Protein AF-A0A536HBI0-F1 (afdb_monomer_lite)

Radius of gyration: 16.69 Å; chains: 1; bounding box: 38×25×54 Å

Sequence (126 aa):
MTLGEANNRAWNFAVAAFAGALAVALATAIPTEDEFLHKLDEILIPLVFVGLLIWYFTGRRKYSRSLVPLAAMALAFVLKLIWLAIEFNDKEDRGDDIGISILMAVFLIVVAWSYFRPPTTTGAAM

pLDDT: mean 88.31, std 11.27, range [37.97, 97.75]

Secondary structure (DSSP, 8-state):
--HHHHHHHHHHHHHHHHHHHHHHHHHTTTTT--SHHHHHHHHHHHHHHHHHHHHHHH-GGGGS--SHHHHHHHHHHHHHHHHHHHSTT-TTHHHHHHHHHHHHHHHHHHHHHHHHSPP----S--

Foldseek 3Di:
DFPLLVLLLVLLVVLLVVLVVVLVVLCVCLVVDPDPLSNPLSPVLSVLSVVSNCCSVVPPCSSPLDCSSLVSLVVNLVSLVVSCVVCVPPPVVNVVSVVVNVVSVVVSVVSVCSSPPPRPPDDDDD

Structure (mmCIF, N/CA/C/O backbone):
data_AF-A0A536HBI0-F1
#
_entry.id   AF-A0A536HBI0-F1
#
loop_
_atom_site.group_PDB
_atom_site.id
_atom_site.type_symbol
_atom_site.label_atom_id
_atom_site.label_alt_id
_atom_site.label_comp_id
_atom_site.label_asym_id
_atom_site.label_entity_id
_atom_site.label_seq_id
_atom_site.pdbx_PDB_ins_code
_atom_site.Cartn_x
_atom_site.Cartn_y
_atom_site.Cartn_z
_atom_site.occupancy
_atom_site.B_iso_or_equiv
_atom_site.auth_seq_id
_atom_site.auth_comp_id
_atom_site.auth_asym_id
_atom_site.auth_atom_id
_atom_site.pdbx_PDB_model_num
ATOM 1 N N . MET A 1 1 ? -11.203 2.792 24.055 1.00 75.31 1 MET A N 1
ATOM 2 C CA . MET A 1 1 ? -10.874 2.097 22.797 1.00 75.31 1 MET A CA 1
ATOM 3 C C . MET A 1 1 ? -11.345 0.663 22.933 1.00 75.31 1 MET A C 1
ATOM 5 O O . MET A 1 1 ? -10.948 0.015 23.892 1.00 75.31 1 MET A O 1
ATOM 9 N N . THR A 1 2 ? -12.222 0.194 22.052 1.00 88.50 2 THR A N 1
ATOM 10 C CA . THR A 1 2 ? -12.703 -1.199 22.047 1.00 88.50 2 THR A CA 1
ATOM 11 C C . THR A 1 2 ? -11.674 -2.135 21.400 1.00 88.50 2 THR A C 1
ATOM 13 O O . THR A 1 2 ? -10.797 -1.677 20.661 1.00 88.50 2 THR A O 1
ATOM 16 N N . LEU A 1 3 ? -11.784 -3.456 21.617 1.00 86.62 3 LEU A N 1
ATOM 17 C CA . LEU A 1 3 ? -10.925 -4.432 20.924 1.00 86.62 3 LEU A CA 1
ATOM 18 C C . LEU A 1 3 ? -11.077 -4.331 19.396 1.00 86.62 3 LEU A C 1
ATOM 20 O O . LEU A 1 3 ? -10.092 -4.419 18.665 1.00 86.62 3 LEU A O 1
ATOM 24 N N . GLY A 1 4 ? -12.297 -4.086 18.909 1.00 87.44 4 GLY A N 1
ATOM 25 C CA . GLY A 1 4 ? -12.569 -3.878 17.486 1.00 87.44 4 GLY A CA 1
ATOM 26 C C . GLY A 1 4 ? -11.853 -2.648 16.922 1.00 87.44 4 GLY A C 1
ATOM 27 O O . GLY A 1 4 ? -11.220 -2.734 15.872 1.00 87.44 4 GLY A O 1
ATOM 28 N N . GLU A 1 5 ? -11.881 -1.521 17.638 1.00 89.12 5 GLU A N 1
ATOM 29 C CA . GLU A 1 5 ? -11.149 -0.306 17.252 1.00 89.12 5 GLU A CA 1
ATOM 30 C C . GLU A 1 5 ? -9.632 -0.519 17.267 1.00 89.12 5 GLU A C 1
ATOM 32 O O . GLU A 1 5 ? -8.932 -0.034 16.375 1.00 89.12 5 GLU A O 1
ATOM 37 N N . ALA A 1 6 ? -9.116 -1.244 18.266 1.00 90.44 6 ALA A N 1
ATOM 38 C CA . ALA A 1 6 ? -7.700 -1.588 18.366 1.00 90.44 6 ALA A CA 1
ATOM 39 C C . ALA A 1 6 ? -7.248 -2.451 17.187 1.00 90.44 6 ALA A C 1
ATOM 41 O O . ALA A 1 6 ? -6.244 -2.138 16.547 1.00 90.44 6 ALA A O 1
ATOM 42 N N . ASN A 1 7 ? -8.035 -3.472 16.846 1.00 90.62 7 ASN A N 1
ATOM 43 C CA . ASN A 1 7 ? -7.777 -4.345 15.708 1.00 90.62 7 ASN A CA 1
ATOM 44 C C . ASN A 1 7 ? -7.834 -3.566 14.381 1.00 90.62 7 ASN A C 1
ATOM 46 O O . ASN A 1 7 ? -6.904 -3.649 13.585 1.00 90.62 7 ASN A O 1
ATOM 50 N N . ASN A 1 8 ? -8.862 -2.737 14.162 1.00 91.44 8 ASN A N 1
ATOM 51 C CA . ASN A 1 8 ? -8.961 -1.895 12.962 1.00 91.44 8 ASN A CA 1
ATOM 52 C C . ASN A 1 8 ? -7.756 -0.959 12.822 1.00 91.44 8 ASN A C 1
ATOM 54 O O . ASN A 1 8 ? -7.178 -0.853 11.741 1.00 91.44 8 ASN A O 1
ATOM 58 N N . ARG A 1 9 ? -7.342 -0.311 13.919 1.00 93.06 9 ARG A N 1
ATOM 59 C CA . ARG A 1 9 ? -6.149 0.541 13.926 1.00 93.06 9 ARG A CA 1
ATOM 60 C C . ARG A 1 9 ? -4.894 -0.248 13.585 1.00 93.06 9 ARG A C 1
ATOM 62 O O . ARG A 1 9 ? -4.104 0.243 12.787 1.00 93.06 9 ARG A O 1
ATOM 69 N N . ALA A 1 10 ? -4.710 -1.430 14.169 1.00 92.88 10 ALA A N 1
ATOM 70 C CA . ALA A 1 10 ? -3.542 -2.267 13.917 1.00 92.88 10 ALA A CA 1
ATOM 71 C C . ALA A 1 10 ? -3.437 -2.661 12.438 1.00 92.88 10 ALA A C 1
ATOM 73 O O . ALA A 1 10 ? -2.368 -2.527 11.851 1.00 92.88 10 ALA A O 1
ATOM 74 N N . TRP A 1 11 ? -4.546 -3.054 11.805 1.00 93.94 11 TRP A N 1
ATOM 75 C CA . TRP A 1 11 ? -4.546 -3.380 10.377 1.00 93.94 11 TRP A CA 1
ATOM 76 C C . TRP A 1 11 ? -4.326 -2.165 9.494 1.00 93.94 11 TRP A C 1
ATOM 78 O O . TRP A 1 11 ? -3.465 -2.207 8.624 1.00 93.94 11 TRP A O 1
ATOM 88 N N . ASN A 1 12 ? -5.032 -1.063 9.750 1.00 94.50 12 ASN A N 1
ATOM 89 C CA . ASN A 1 12 ? -4.823 0.179 9.009 1.00 94.50 12 ASN A CA 1
ATOM 90 C C . ASN A 1 12 ? -3.363 0.659 9.127 1.00 94.50 12 ASN A C 1
ATOM 92 O O . ASN A 1 12 ? -2.795 1.135 8.148 1.00 94.50 12 ASN A O 1
ATOM 96 N N . PHE A 1 13 ? -2.747 0.490 10.303 1.00 95.25 13 PHE A N 1
ATOM 97 C CA . PHE A 1 13 ? -1.334 0.784 10.526 1.00 95.25 13 PHE A CA 1
ATOM 98 C C . PHE A 1 13 ? -0.417 -0.164 9.761 1.00 95.25 13 PHE A C 1
ATOM 100 O O . PHE A 1 13 ? 0.508 0.309 9.118 1.00 95.25 13 PHE A O 1
ATOM 107 N N . ALA A 1 14 ? -0.668 -1.474 9.805 1.00 95.81 14 ALA A N 1
ATOM 108 C CA . ALA A 1 14 ? 0.148 -2.462 9.106 1.00 95.81 14 ALA A CA 1
ATOM 109 C C . ALA A 1 14 ? 0.211 -2.172 7.601 1.00 95.81 14 ALA A C 1
ATOM 111 O O . ALA A 1 14 ? 1.294 -2.201 7.023 1.00 95.81 14 ALA A O 1
ATOM 112 N N . VAL A 1 15 ? -0.923 -1.814 6.982 1.00 96.44 15 VAL A N 1
ATOM 113 C CA . VAL A 1 15 ? -0.937 -1.429 5.562 1.00 96.44 15 VAL A CA 1
ATOM 114 C C . VAL A 1 15 ? -0.174 -0.132 5.324 1.00 96.44 15 VAL A C 1
ATOM 116 O O . VAL A 1 15 ? 0.635 -0.069 4.408 1.00 96.44 15 VAL A O 1
ATOM 119 N N . ALA A 1 16 ? -0.390 0.890 6.155 1.00 96.31 16 ALA A N 1
ATOM 120 C CA . ALA A 1 16 ? 0.327 2.157 6.034 1.00 96.31 16 ALA A CA 1
ATOM 121 C C . ALA A 1 16 ? 1.848 1.980 6.212 1.00 96.31 16 ALA A C 1
ATOM 123 O O . ALA A 1 16 ? 2.624 2.571 5.471 1.00 96.31 16 ALA A O 1
ATOM 124 N N . ALA A 1 17 ? 2.280 1.138 7.153 1.00 97.06 17 ALA A N 1
ATOM 125 C CA . ALA A 1 17 ? 3.686 0.843 7.405 1.00 97.06 17 ALA A CA 1
ATOM 126 C C . ALA A 1 17 ? 4.325 0.077 6.240 1.00 97.06 17 ALA A C 1
ATOM 128 O O . ALA A 1 17 ? 5.403 0.455 5.790 1.00 97.06 17 ALA A O 1
ATOM 129 N N . PHE A 1 18 ? 3.643 -0.948 5.718 1.00 97.31 18 PHE A N 1
ATOM 130 C CA . PHE A 1 18 ? 4.084 -1.667 4.523 1.00 97.31 18 PHE A CA 1
ATOM 131 C C . PHE A 1 18 ? 4.203 -0.726 3.319 1.00 97.31 18 PHE A C 1
ATOM 133 O O . PHE A 1 18 ? 5.241 -0.692 2.667 1.00 97.31 18 PHE A O 1
ATOM 140 N N . ALA A 1 19 ? 3.174 0.089 3.074 1.00 96.44 19 ALA A N 1
ATOM 141 C CA . ALA A 1 19 ? 3.159 1.085 2.009 1.00 96.44 19 ALA A CA 1
ATOM 142 C C . ALA A 1 19 ? 4.313 2.087 2.150 1.00 96.44 19 ALA A C 1
ATOM 144 O O . ALA A 1 19 ? 4.979 2.393 1.170 1.00 96.44 19 ALA A O 1
ATOM 145 N N . GLY A 1 20 ? 4.595 2.564 3.365 1.00 97.19 20 GLY A N 1
ATOM 146 C CA . GLY A 1 20 ? 5.726 3.455 3.616 1.00 97.19 20 GLY A CA 1
ATOM 147 C C . GLY A 1 20 ? 7.080 2.797 3.357 1.00 97.19 20 GLY A C 1
ATOM 148 O O . GLY A 1 20 ? 7.931 3.404 2.717 1.00 97.19 20 GLY A O 1
ATOM 149 N N . ALA A 1 21 ? 7.273 1.554 3.805 1.00 97.06 21 ALA A N 1
ATOM 150 C CA . ALA A 1 21 ? 8.508 0.815 3.553 1.00 97.06 21 ALA A CA 1
ATOM 151 C C . ALA A 1 21 ? 8.725 0.568 2.053 1.00 97.06 21 ALA A C 1
ATOM 153 O O . ALA A 1 21 ? 9.817 0.811 1.544 1.00 97.06 21 ALA A O 1
ATOM 154 N N . LEU A 1 22 ? 7.676 0.148 1.340 1.00 95.31 22 LEU A N 1
ATOM 155 C CA . LEU A 1 22 ? 7.754 -0.112 -0.093 1.00 95.31 22 LEU A CA 1
ATOM 156 C C . LEU A 1 22 ? 7.921 1.185 -0.896 1.00 95.31 22 LEU A C 1
ATOM 158 O O . LEU A 1 22 ? 8.707 1.208 -1.830 1.00 95.31 22 LEU A O 1
ATOM 162 N N . ALA A 1 23 ? 7.272 2.285 -0.496 1.00 95.56 23 ALA A N 1
ATOM 163 C CA . ALA A 1 23 ? 7.473 3.596 -1.116 1.00 95.56 23 ALA A CA 1
ATOM 164 C C . ALA A 1 23 ? 8.930 4.059 -1.038 1.00 95.56 23 ALA A C 1
ATOM 166 O O . ALA A 1 23 ? 9.445 4.609 -2.003 1.00 95.56 23 ALA A O 1
ATOM 167 N N . VAL A 1 24 ? 9.588 3.842 0.107 1.00 95.44 24 VAL A N 1
ATOM 168 C CA . VAL A 1 24 ? 11.009 4.168 0.270 1.00 95.44 24 VAL A CA 1
ATOM 169 C C . VAL A 1 24 ? 11.872 3.264 -0.602 1.00 95.44 24 VAL A C 1
ATOM 171 O O . VAL A 1 24 ? 12.758 3.781 -1.267 1.00 95.44 24 VAL A O 1
ATOM 174 N N . ALA A 1 25 ? 11.609 1.952 -0.617 1.00 93.00 25 ALA A N 1
ATOM 175 C CA . ALA A 1 25 ? 12.365 1.001 -1.433 1.00 93.00 25 ALA A CA 1
ATOM 176 C C . ALA A 1 25 ? 12.309 1.363 -2.927 1.00 93.00 25 ALA A C 1
ATOM 178 O O . ALA A 1 25 ? 13.352 1.547 -3.542 1.00 93.00 25 ALA A O 1
ATOM 179 N N . LEU A 1 26 ? 11.105 1.575 -3.457 1.00 90.81 26 LEU A N 1
ATOM 180 C CA . LEU A 1 26 ? 10.865 1.996 -4.841 1.00 90.81 26 LEU A CA 1
ATOM 181 C C . LEU A 1 26 ? 11.535 3.346 -5.158 1.00 90.81 26 LEU A C 1
ATOM 183 O O . LEU A 1 26 ? 12.318 3.497 -6.091 1.00 90.81 26 LEU A O 1
ATOM 187 N N . ALA A 1 27 ? 11.381 4.331 -4.267 1.00 91.75 27 ALA A N 1
ATOM 188 C CA . ALA A 1 27 ? 12.002 5.639 -4.462 1.00 91.75 27 ALA A CA 1
ATOM 189 C C . ALA A 1 27 ? 13.544 5.604 -4.554 1.00 91.75 27 ALA A C 1
ATOM 191 O O . ALA A 1 27 ? 14.134 6.563 -5.057 1.00 91.75 27 ALA A O 1
ATOM 192 N N . THR A 1 28 ? 14.208 4.540 -4.077 1.00 90.62 28 THR A N 1
ATOM 193 C CA . THR A 1 28 ? 15.665 4.393 -4.229 1.00 90.62 28 THR A CA 1
ATOM 194 C C . THR A 1 28 ? 16.116 4.020 -5.642 1.00 90.62 28 THR A C 1
ATOM 196 O O . THR A 1 28 ? 17.277 4.280 -5.951 1.00 90.62 28 THR A O 1
ATOM 199 N N . ALA A 1 29 ? 15.223 3.498 -6.491 1.00 86.94 29 ALA A N 1
ATOM 200 C CA . ALA A 1 29 ? 15.504 3.146 -7.887 1.00 86.94 29 ALA A CA 1
ATOM 201 C C . ALA A 1 29 ? 15.341 4.339 -8.855 1.00 86.94 29 ALA A C 1
ATOM 203 O O . ALA A 1 29 ? 16.021 4.433 -9.870 1.00 86.94 29 ALA A O 1
ATOM 204 N N . ILE A 1 30 ? 14.544 5.355 -8.498 1.00 88.56 30 ILE A N 1
ATOM 205 C CA . ILE A 1 30 ? 14.357 6.577 -9.313 1.00 88.56 30 ILE A CA 1
ATOM 206 C C . ILE A 1 30 ? 15.673 7.204 -9.846 1.00 88.56 30 ILE A C 1
ATOM 208 O O . ILE A 1 30 ? 15.694 7.626 -11.008 1.00 88.56 30 ILE A O 1
ATOM 212 N N . PRO A 1 31 ? 16.759 7.354 -9.053 1.00 88.88 31 PRO A N 1
ATOM 213 C CA . PRO A 1 31 ? 18.006 7.937 -9.546 1.00 88.88 31 PRO A CA 1
ATOM 214 C C . PRO A 1 31 ? 18.864 6.981 -10.387 1.00 88.88 31 PRO A C 1
ATOM 216 O O . PRO A 1 31 ? 19.809 7.467 -11.005 1.00 88.88 31 PRO A O 1
ATOM 219 N N . THR A 1 32 ? 18.593 5.671 -10.378 1.00 85.44 32 THR A N 1
ATOM 220 C CA . THR A 1 32 ? 19.355 4.669 -11.146 1.00 85.44 32 THR A CA 1
ATOM 221 C C . THR A 1 32 ? 18.769 4.409 -12.525 1.00 85.44 32 THR A C 1
ATOM 223 O O . THR A 1 32 ? 19.514 4.008 -13.410 1.00 85.44 32 THR A O 1
ATOM 226 N N . GLU A 1 33 ? 17.484 4.697 -12.721 1.00 81.56 33 GLU A N 1
ATOM 227 C CA . GLU A 1 33 ? 16.836 4.553 -14.022 1.00 81.56 33 GLU A CA 1
ATOM 228 C C . GLU A 1 33 ? 17.313 5.606 -15.032 1.00 81.56 33 GLU A C 1
ATOM 230 O O . GLU A 1 33 ? 17.423 6.799 -14.720 1.00 81.56 33 GLU A O 1
ATOM 235 N N . ASP A 1 34 ? 17.522 5.198 -16.281 1.00 81.94 34 ASP A N 1
ATOM 236 C CA . ASP A 1 34 ? 17.853 6.108 -17.385 1.00 81.94 34 ASP A CA 1
ATOM 237 C C . ASP A 1 34 ? 16.598 6.523 -18.167 1.00 81.94 34 ASP A C 1
ATOM 239 O O . ASP A 1 34 ? 16.441 7.692 -18.547 1.00 81.94 34 ASP A O 1
ATOM 243 N N . GLU A 1 35 ? 15.657 5.598 -18.353 1.00 84.12 35 GLU A N 1
ATOM 244 C CA . GLU A 1 35 ? 14.447 5.834 -19.130 1.00 84.12 35 GLU A CA 1
ATOM 245 C C . GLU A 1 35 ? 13.354 6.516 -18.301 1.00 84.12 35 GLU A C 1
ATOM 247 O O . GLU A 1 35 ? 13.018 6.123 -17.186 1.00 84.12 35 GLU A O 1
ATOM 252 N N . PHE A 1 36 ? 12.741 7.564 -18.862 1.00 85.50 36 PHE A N 1
ATOM 253 C CA . PHE A 1 36 ? 11.645 8.263 -18.181 1.00 85.50 36 PHE A CA 1
ATOM 254 C C . PHE A 1 36 ? 10.447 7.344 -17.922 1.00 85.50 36 PHE A C 1
ATOM 256 O O . PHE A 1 36 ? 9.743 7.531 -16.935 1.00 85.50 36 PHE A O 1
ATOM 263 N N . LEU A 1 37 ? 10.214 6.380 -18.815 1.00 84.12 37 LEU A N 1
ATOM 264 C CA . LEU A 1 37 ? 9.099 5.453 -18.705 1.00 84.12 37 LEU A CA 1
ATOM 265 C C . LEU A 1 37 ? 9.278 4.546 -17.473 1.00 84.12 37 LEU A C 1
ATOM 267 O O . LEU A 1 37 ? 8.354 4.492 -16.671 1.00 84.12 37 LEU A O 1
ATOM 271 N N . HIS A 1 38 ? 10.482 4.011 -17.249 1.00 81.56 38 HIS A N 1
ATOM 272 C CA . HIS A 1 38 ? 10.824 3.188 -16.076 1.00 81.56 38 HIS A CA 1
ATOM 273 C C . HIS A 1 38 ? 10.829 3.998 -14.768 1.00 81.56 38 HIS A C 1
ATOM 275 O O . HIS A 1 38 ? 10.613 3.488 -13.683 1.00 81.56 38 HIS A O 1
ATOM 281 N N . LYS A 1 39 ? 11.001 5.325 -14.828 1.00 88.12 39 LYS A N 1
ATOM 282 C CA . LYS A 1 39 ? 10.846 6.175 -13.629 1.00 88.12 39 LYS A CA 1
ATOM 283 C C . LYS A 1 39 ? 9.400 6.335 -13.191 1.00 88.12 39 LYS A C 1
ATOM 285 O O . LYS A 1 39 ? 9.145 6.742 -12.056 1.00 88.12 39 LYS A O 1
ATOM 290 N N . LEU A 1 40 ? 8.441 6.166 -14.099 1.00 89.38 40 LEU A N 1
ATOM 291 C CA . LEU A 1 40 ? 7.064 6.541 -13.809 1.00 89.38 40 LEU A CA 1
ATOM 292 C C . LEU A 1 40 ? 6.411 5.594 -12.811 1.00 89.38 40 LEU A C 1
ATOM 294 O O . LEU A 1 40 ? 5.645 6.077 -11.980 1.00 89.38 40 LEU A O 1
ATOM 298 N N . ASP A 1 41 ? 6.676 4.294 -12.838 1.00 83.12 41 ASP A N 1
ATOM 299 C CA . ASP A 1 41 ? 6.106 3.375 -11.851 1.00 83.12 41 ASP A CA 1
ATOM 300 C C . ASP A 1 41 ? 6.743 3.560 -10.469 1.00 83.12 41 ASP A C 1
ATOM 302 O O . ASP A 1 41 ? 6.013 3.681 -9.475 1.00 83.12 41 ASP A O 1
ATOM 306 N N . GLU A 1 42 ? 8.064 3.749 -10.448 1.00 88.81 42 GLU A N 1
ATOM 307 C CA . GLU A 1 42 ? 8.871 4.096 -9.281 1.00 88.81 42 GLU A CA 1
ATOM 308 C C . GLU A 1 42 ? 8.467 5.445 -8.662 1.00 88.81 42 GLU A C 1
ATOM 310 O O . GLU A 1 42 ? 8.771 5.729 -7.507 1.00 88.81 42 GLU A O 1
ATOM 315 N N . ILE A 1 43 ? 7.709 6.285 -9.378 1.00 93.88 43 ILE A N 1
ATOM 316 C CA . ILE A 1 43 ? 7.113 7.523 -8.852 1.00 93.88 43 ILE A CA 1
ATOM 317 C C . ILE A 1 43 ? 5.635 7.330 -8.489 1.00 93.88 43 ILE A C 1
ATOM 319 O O . ILE A 1 43 ? 5.192 7.723 -7.404 1.00 93.88 43 ILE A O 1
ATOM 323 N N . LEU A 1 44 ? 4.837 6.747 -9.385 1.00 94.88 44 LEU A N 1
ATOM 324 C CA . LEU A 1 44 ? 3.384 6.657 -9.241 1.00 94.88 44 LEU A CA 1
ATOM 325 C C . LEU A 1 44 ? 2.977 5.756 -8.073 1.00 94.88 44 LEU A C 1
ATOM 327 O O . LEU A 1 44 ? 2.053 6.104 -7.331 1.00 94.88 44 LEU A O 1
ATOM 331 N N . ILE A 1 45 ? 3.662 4.627 -7.872 1.00 94.94 45 ILE A N 1
ATOM 332 C CA . ILE A 1 45 ? 3.353 3.713 -6.768 1.00 94.94 45 ILE A CA 1
ATOM 333 C C . ILE A 1 45 ? 3.681 4.368 -5.413 1.00 94.94 45 ILE A C 1
ATOM 335 O O . ILE A 1 45 ? 2.786 4.412 -4.554 1.00 94.94 45 ILE A O 1
ATOM 339 N N . PRO A 1 46 ? 4.871 4.971 -5.199 1.00 95.50 46 PRO A N 1
ATOM 340 C CA . PRO A 1 46 ? 5.129 5.744 -3.987 1.00 95.50 46 PRO A CA 1
ATOM 341 C C . PRO A 1 46 ? 4.136 6.877 -3.749 1.00 95.50 46 PRO A C 1
ATOM 343 O O . PRO A 1 46 ? 3.740 7.086 -2.604 1.00 95.50 46 PRO A O 1
ATOM 346 N N . LEU A 1 47 ? 3.652 7.571 -4.785 1.00 96.75 47 LEU A N 1
ATOM 347 C CA . LEU A 1 47 ? 2.620 8.603 -4.617 1.00 96.75 47 LEU A CA 1
ATOM 348 C C . LEU A 1 47 ? 1.305 8.037 -4.057 1.00 96.75 47 LEU A C 1
ATOM 350 O O . LEU A 1 47 ? 0.710 8.643 -3.158 1.00 96.75 47 LEU A O 1
ATOM 354 N N . VAL A 1 48 ? 0.866 6.861 -4.521 1.00 97.25 48 VAL A N 1
ATOM 355 C CA . VAL A 1 48 ? -0.307 6.165 -3.956 1.00 97.25 48 VAL A CA 1
ATOM 356 C C . VAL A 1 48 ? -0.082 5.847 -2.474 1.00 97.25 48 VAL A C 1
ATOM 358 O O . VAL A 1 48 ? -0.959 6.089 -1.636 1.00 97.25 48 VAL A O 1
ATOM 361 N N . PHE A 1 49 ? 1.105 5.357 -2.121 1.00 97.00 49 PHE A N 1
ATOM 362 C CA . PHE A 1 49 ? 1.462 5.031 -0.741 1.00 97.00 49 PHE A CA 1
ATOM 363 C C . PHE A 1 49 ? 1.610 6.254 0.162 1.00 97.00 49 PHE A C 1
ATOM 365 O O . PHE A 1 49 ? 1.140 6.225 1.300 1.00 97.00 49 PHE A O 1
ATOM 372 N N . VAL A 1 50 ? 2.158 7.360 -0.338 1.00 96.50 50 VAL A N 1
ATOM 373 C CA . VAL A 1 50 ? 2.179 8.646 0.368 1.00 96.50 50 VAL A CA 1
ATOM 374 C C . VAL A 1 50 ? 0.752 9.120 0.640 1.00 96.50 50 VAL A C 1
ATOM 376 O O . VAL A 1 50 ? 0.445 9.520 1.764 1.00 96.50 50 VAL A O 1
ATOM 379 N N . GLY A 1 51 ? -0.158 8.994 -0.330 1.00 96.19 51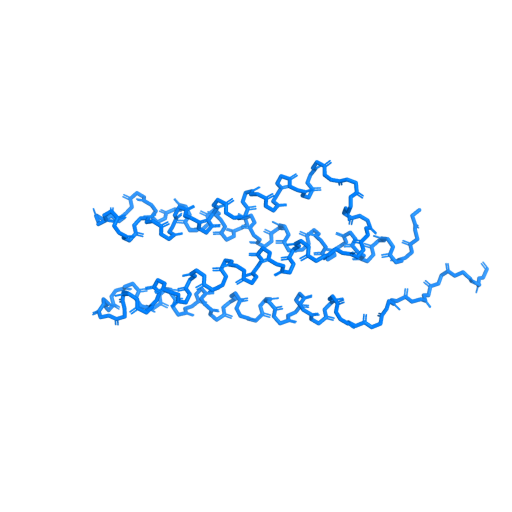 GLY A N 1
ATOM 380 C CA . GLY A 1 51 ? -1.582 9.264 -0.125 1.00 96.19 51 GLY A CA 1
ATOM 381 C C . GLY A 1 51 ? -2.192 8.419 1.000 1.00 96.19 51 GLY A C 1
ATOM 382 O O . GLY A 1 51 ? -2.918 8.942 1.852 1.00 96.19 51 GLY A O 1
ATOM 383 N N . LEU A 1 52 ? -1.851 7.127 1.065 1.00 96.50 52 LEU A N 1
ATOM 384 C CA . LEU A 1 52 ? -2.295 6.237 2.141 1.00 96.50 52 LEU A CA 1
ATOM 385 C C . LEU A 1 52 ? -1.709 6.622 3.511 1.00 96.50 52 LEU A C 1
ATOM 387 O O . LEU A 1 52 ? -2.432 6.603 4.512 1.00 96.50 52 LEU A O 1
ATOM 391 N N . LEU A 1 53 ? -0.429 6.999 3.571 1.00 96.56 53 LEU A N 1
ATOM 392 C CA . LEU A 1 53 ? 0.219 7.492 4.789 1.00 96.56 53 LEU A CA 1
ATOM 393 C C . LEU A 1 53 ? -0.468 8.766 5.293 1.00 96.56 53 LEU A C 1
ATOM 395 O O . LEU A 1 53 ? -0.850 8.836 6.464 1.00 96.56 53 LEU A O 1
ATOM 399 N N . ILE A 1 54 ? -0.696 9.743 4.408 1.00 96.00 54 ILE A N 1
ATOM 400 C CA . ILE A 1 54 ? -1.424 10.977 4.732 1.00 96.00 54 ILE A CA 1
ATOM 401 C C . ILE A 1 54 ? -2.805 10.627 5.284 1.00 96.00 54 ILE A C 1
ATOM 403 O O . ILE A 1 54 ? -3.180 11.122 6.350 1.00 96.00 54 ILE A O 1
ATOM 407 N N . TRP A 1 55 ? -3.543 9.734 4.620 1.00 95.69 55 TRP A N 1
ATOM 408 C CA . TRP A 1 55 ? -4.850 9.278 5.091 1.00 95.69 55 TRP A CA 1
ATOM 409 C C . TRP A 1 55 ? -4.781 8.665 6.498 1.00 95.69 55 TRP A C 1
ATOM 411 O O . TRP A 1 55 ? -5.611 8.990 7.351 1.00 95.69 55 TRP A O 1
ATOM 421 N N . TYR A 1 56 ? -3.786 7.817 6.772 1.00 95.38 56 TYR A N 1
ATOM 422 C CA . TYR A 1 56 ? -3.633 7.166 8.072 1.00 95.38 56 TYR A CA 1
ATOM 423 C C . TYR A 1 56 ? -3.311 8.167 9.194 1.00 95.38 56 TYR A C 1
ATOM 425 O O . TYR A 1 56 ? -3.890 8.090 10.284 1.00 95.38 56 TYR A O 1
ATOM 433 N N . PHE A 1 57 ? -2.414 9.126 8.951 1.00 94.38 57 PHE A N 1
ATOM 434 C CA . PHE A 1 57 ? -1.995 10.083 9.979 1.00 94.38 57 PHE A CA 1
ATOM 435 C C . PHE A 1 57 ? -3.018 11.197 10.224 1.00 94.38 57 PHE A C 1
ATOM 437 O O . PHE A 1 57 ? -3.226 11.580 11.377 1.00 94.38 57 PHE A O 1
ATOM 444 N N . THR A 1 58 ? -3.714 11.661 9.184 1.00 91.31 58 THR A N 1
ATOM 445 C CA . THR A 1 58 ? -4.693 12.760 9.282 1.00 91.31 58 THR A CA 1
ATOM 446 C C . THR A 1 58 ? -6.120 12.280 9.577 1.00 91.31 58 THR A C 1
ATOM 448 O O . THR A 1 58 ? -6.932 13.013 10.145 1.00 91.31 58 THR A O 1
ATOM 451 N N . GLY A 1 59 ? -6.448 11.032 9.238 1.00 76.38 59 GLY A N 1
ATOM 452 C CA . GLY A 1 59 ? -7.804 10.505 9.317 1.00 76.38 59 GLY A CA 1
ATOM 453 C C . GLY A 1 59 ? -8.218 10.021 10.709 1.00 76.38 59 GLY A C 1
ATOM 454 O O . GLY A 1 59 ? -7.560 9.193 11.342 1.00 76.38 59 GLY A O 1
ATOM 455 N N . ARG A 1 60 ? -9.421 10.415 11.151 1.00 78.38 60 ARG A N 1
ATOM 456 C CA . ARG A 1 60 ? -10.104 9.758 12.289 1.00 78.38 60 ARG A CA 1
ATOM 457 C C . ARG A 1 60 ? -10.609 8.347 11.943 1.00 78.38 60 ARG A C 1
ATOM 459 O O . ARG A 1 60 ? -10.891 7.560 12.840 1.00 78.38 60 ARG A O 1
ATOM 466 N N . ARG A 1 61 ? -10.668 7.999 10.649 1.00 82.56 61 ARG A N 1
ATOM 467 C CA . ARG A 1 61 ? -11.134 6.693 10.139 1.00 82.56 61 ARG A CA 1
ATOM 468 C C . ARG A 1 61 ? -10.166 5.533 10.401 1.00 82.56 61 ARG A C 1
ATOM 470 O O . ARG A 1 61 ? -10.536 4.387 10.168 1.00 82.56 61 ARG A O 1
ATOM 477 N N . LYS A 1 62 ? -8.974 5.790 10.953 1.00 84.44 62 LYS A N 1
ATOM 478 C CA . LYS A 1 62 ? -8.017 4.734 11.324 1.00 84.44 62 LYS A CA 1
ATOM 479 C C . LYS A 1 62 ? -8.529 3.770 12.397 1.00 84.44 62 LYS A C 1
ATOM 481 O O . LYS A 1 62 ? -8.026 2.660 12.480 1.00 84.44 62 LYS A O 1
ATOM 486 N N . TYR A 1 63 ? -9.532 4.156 13.183 1.00 87.94 63 TYR A N 1
ATOM 487 C CA . TYR A 1 63 ? -10.162 3.287 14.189 1.00 87.94 63 TYR A CA 1
ATOM 488 C C . TYR A 1 63 ? -11.351 2.484 13.638 1.00 87.94 63 TYR A C 1
ATOM 490 O O . TYR A 1 63 ? -11.845 1.562 14.285 1.00 87.94 63 TYR A O 1
ATOM 498 N N . SER A 1 64 ? -11.812 2.821 12.432 1.00 88.75 64 SER A N 1
ATOM 499 C CA . SER A 1 64 ? -12.928 2.156 11.763 1.00 88.75 64 SER A CA 1
ATOM 500 C C . SER A 1 64 ? -12.443 1.157 10.720 1.00 88.75 64 SER A C 1
ATOM 502 O O . SER A 1 64 ? -11.345 1.283 10.170 1.00 88.75 64 SER A O 1
ATOM 504 N N . ARG A 1 65 ? -13.304 0.190 10.407 1.00 87.81 65 ARG A N 1
ATOM 505 C CA . ARG A 1 65 ? -13.122 -0.701 9.266 1.00 87.81 65 ARG A CA 1
ATOM 506 C C . ARG A 1 65 ? -13.229 0.124 7.980 1.00 87.81 65 ARG A C 1
ATOM 508 O O . ARG A 1 65 ? -14.283 0.685 7.699 1.00 87.81 65 ARG A O 1
ATOM 515 N N . SER A 1 66 ? -12.127 0.251 7.245 1.00 90.06 66 SER A N 1
ATOM 516 C CA . SER A 1 66 ? -12.008 1.149 6.091 1.00 90.06 66 SER A CA 1
ATOM 517 C C . SER A 1 66 ? -11.571 0.384 4.849 1.00 90.06 66 SER A C 1
ATOM 519 O O . SER A 1 66 ? -10.659 -0.433 4.924 1.00 90.06 66 SER A O 1
ATOM 521 N N . LEU A 1 67 ? -12.187 0.689 3.704 1.00 93.12 67 LEU A N 1
ATOM 522 C CA . LEU A 1 67 ? -11.762 0.176 2.396 1.00 93.12 67 LEU A CA 1
ATOM 523 C C . LEU A 1 67 ? -10.520 0.883 1.852 1.00 93.12 67 LEU A C 1
ATOM 525 O O . LEU A 1 67 ? -9.894 0.367 0.936 1.00 93.12 67 LEU A O 1
ATOM 529 N N . VAL A 1 68 ? -10.154 2.049 2.395 1.00 94.19 68 VAL A N 1
ATOM 530 C CA . VAL A 1 68 ? -9.066 2.876 1.846 1.00 94.19 68 VAL A CA 1
ATOM 531 C C . VAL A 1 68 ? -7.727 2.128 1.767 1.00 94.19 68 VAL A C 1
ATOM 533 O O . VAL A 1 68 ? -7.132 2.151 0.694 1.00 94.19 68 VAL A O 1
ATOM 536 N N . PRO A 1 69 ? -7.258 1.414 2.811 1.00 93.88 69 PRO A N 1
ATOM 537 C CA . PRO A 1 69 ? -6.004 0.666 2.718 1.00 93.88 69 PRO A CA 1
ATOM 538 C C . PRO A 1 69 ? -6.051 -0.453 1.677 1.00 93.88 69 PRO A C 1
ATOM 540 O O . PRO A 1 69 ? -5.091 -0.641 0.937 1.00 93.88 69 PRO A O 1
ATOM 543 N N . LEU A 1 70 ? -7.179 -1.165 1.591 1.00 95.38 70 LEU A N 1
ATOM 544 C CA . LEU A 1 70 ? -7.374 -2.224 0.604 1.00 95.38 70 LEU A CA 1
ATOM 545 C C . LEU A 1 70 ? -7.361 -1.658 -0.821 1.00 95.38 70 LEU A C 1
ATOM 547 O O . LEU A 1 70 ? -6.674 -2.192 -1.683 1.00 95.38 70 LEU A O 1
ATOM 551 N N . ALA A 1 71 ? -8.085 -0.562 -1.054 1.00 96.56 71 ALA A N 1
ATOM 552 C CA . ALA A 1 71 ? -8.152 0.096 -2.353 1.00 96.56 71 ALA A CA 1
ATOM 553 C C . ALA A 1 71 ? -6.790 0.659 -2.783 1.00 96.56 71 ALA A C 1
ATOM 555 O O . ALA A 1 71 ? -6.405 0.486 -3.933 1.00 96.56 71 ALA A O 1
ATOM 556 N N . ALA A 1 72 ? -6.043 1.279 -1.865 1.00 96.44 72 ALA A N 1
ATOM 557 C CA . ALA A 1 72 ? -4.704 1.790 -2.146 1.00 96.44 72 ALA A CA 1
ATOM 558 C C . ALA A 1 72 ? -3.727 0.660 -2.507 1.00 96.44 72 ALA A C 1
ATOM 560 O O . ALA A 1 72 ? -3.017 0.767 -3.504 1.00 96.44 72 ALA A O 1
ATOM 561 N N . MET A 1 73 ? -3.733 -0.446 -1.752 1.00 97.25 73 MET A N 1
ATOM 562 C CA . MET A 1 73 ? -2.900 -1.611 -2.069 1.00 97.25 73 MET A CA 1
ATOM 563 C C . MET A 1 73 ? -3.291 -2.272 -3.390 1.00 97.25 73 MET A C 1
ATOM 565 O O . MET A 1 73 ? -2.413 -2.642 -4.163 1.00 97.25 73 MET A O 1
ATOM 569 N N . ALA A 1 74 ? -4.591 -2.406 -3.665 1.00 97.50 74 ALA A N 1
ATOM 570 C CA . ALA A 1 74 ? -5.072 -2.963 -4.924 1.00 97.50 74 ALA A CA 1
ATOM 571 C C . ALA A 1 74 ? -4.678 -2.079 -6.115 1.00 97.50 74 ALA A C 1
ATOM 573 O O . ALA A 1 74 ? -4.209 -2.596 -7.122 1.00 97.50 74 ALA A O 1
ATOM 574 N N . LEU A 1 75 ? -4.814 -0.755 -5.986 1.00 97.75 75 LEU A N 1
ATOM 575 C CA . LEU A 1 75 ? -4.396 0.197 -7.013 1.00 97.75 75 LEU A CA 1
ATOM 576 C C . LEU A 1 75 ? -2.892 0.107 -7.281 1.00 97.75 75 LEU A C 1
ATOM 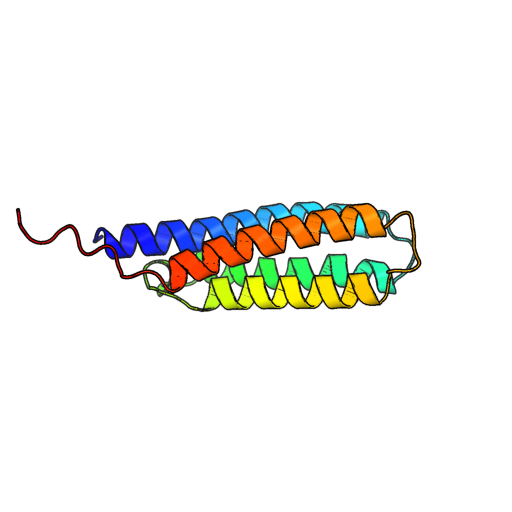578 O O . LEU A 1 75 ? -2.493 -0.029 -8.432 1.00 97.75 75 LEU A O 1
ATOM 582 N N . ALA A 1 76 ? -2.069 0.137 -6.230 1.00 96.81 76 ALA A N 1
ATOM 583 C CA . ALA A 1 76 ? -0.621 0.006 -6.358 1.00 96.81 76 ALA A CA 1
ATOM 584 C C . ALA A 1 76 ? -0.230 -1.317 -7.036 1.00 96.81 76 ALA A C 1
ATOM 586 O O . ALA A 1 76 ? 0.634 -1.334 -7.906 1.00 96.81 76 ALA A O 1
ATOM 587 N N . PHE A 1 77 ? -0.895 -2.420 -6.679 1.00 97.31 77 PHE A N 1
ATOM 588 C CA . PHE A 1 77 ? -0.632 -3.724 -7.286 1.00 97.31 77 PHE A CA 1
ATOM 589 C C . PHE A 1 77 ? -1.019 -3.759 -8.765 1.00 97.31 77 PHE A C 1
ATOM 591 O O . PHE A 1 77 ? -0.235 -4.216 -9.588 1.00 97.31 77 PHE A O 1
ATOM 598 N N . VAL A 1 78 ? -2.191 -3.226 -9.124 1.00 97.50 78 VAL A N 1
ATOM 599 C CA . VAL A 1 78 ? -2.614 -3.117 -10.528 1.00 97.50 78 VAL A CA 1
ATOM 600 C C . VAL A 1 78 ? -1.628 -2.276 -11.334 1.00 97.50 78 VAL A C 1
ATOM 602 O O . VAL A 1 78 ? -1.274 -2.680 -12.436 1.00 97.50 78 VAL A O 1
ATOM 605 N N . LEU A 1 79 ? -1.152 -1.151 -10.788 1.00 95.06 79 LEU A N 1
ATOM 606 C CA . LEU A 1 79 ? -0.113 -0.351 -11.435 1.00 95.06 79 LEU A CA 1
ATOM 607 C C . LEU A 1 79 ? 1.145 -1.186 -11.669 1.00 95.06 79 LEU A C 1
ATOM 609 O O . LEU A 1 79 ? 1.602 -1.249 -12.804 1.00 95.06 79 LEU A O 1
ATOM 613 N N . LYS A 1 80 ? 1.649 -1.899 -10.654 1.00 92.56 80 LYS A N 1
ATOM 614 C CA . LYS A 1 80 ? 2.855 -2.720 -10.824 1.00 92.56 80 LYS A CA 1
ATOM 615 C C . LYS A 1 80 ? 2.680 -3.818 -11.876 1.00 92.56 80 LYS A C 1
ATOM 617 O O . LYS A 1 80 ? 3.587 -4.057 -12.659 1.00 92.56 80 LYS A O 1
ATOM 622 N N . LEU A 1 81 ? 1.499 -4.435 -11.966 1.00 94.38 81 LEU A N 1
ATOM 623 C CA . LEU A 1 81 ? 1.210 -5.416 -13.019 1.00 94.38 81 LEU A CA 1
ATOM 624 C C . LEU A 1 81 ? 1.161 -4.802 -14.426 1.00 94.38 81 LEU A C 1
ATOM 626 O O . LEU A 1 81 ? 1.544 -5.467 -15.385 1.00 94.38 81 LEU A O 1
ATOM 630 N N . ILE A 1 82 ? 0.667 -3.566 -14.562 1.00 93.12 82 ILE A N 1
ATOM 631 C CA . ILE A 1 82 ? 0.684 -2.839 -15.840 1.00 93.12 82 ILE A CA 1
ATOM 632 C C . ILE A 1 82 ? 2.131 -2.590 -16.271 1.00 93.12 82 ILE A C 1
ATOM 634 O O . ILE A 1 82 ? 2.465 -2.853 -17.422 1.00 93.12 82 ILE A O 1
ATOM 638 N N . TRP A 1 83 ? 2.981 -2.145 -15.347 1.00 89.44 83 TRP A N 1
ATOM 639 C CA . TRP A 1 83 ? 4.391 -1.852 -15.609 1.00 89.44 83 TRP A CA 1
ATOM 640 C C . TRP A 1 83 ? 5.207 -3.099 -15.930 1.00 89.44 83 TRP A C 1
ATOM 642 O O . TRP A 1 83 ? 5.804 -3.165 -16.999 1.00 89.44 83 TRP A O 1
ATOM 652 N N . LEU A 1 84 ? 5.036 -4.168 -15.151 1.00 89.94 84 LEU A N 1
ATOM 653 C CA . LEU A 1 84 ? 5.606 -5.480 -15.458 1.00 89.94 84 LEU A CA 1
ATOM 654 C C . LEU A 1 84 ? 5.217 -5.985 -16.863 1.00 89.94 84 LEU A C 1
ATOM 656 O O . LEU A 1 84 ? 5.985 -6.702 -17.504 1.00 89.94 84 LEU A O 1
ATOM 660 N N . ALA A 1 85 ? 4.017 -5.657 -17.353 1.00 89.94 85 ALA A N 1
ATOM 661 C CA . ALA A 1 85 ? 3.587 -6.029 -18.701 1.00 89.94 85 ALA A CA 1
ATOM 662 C C . ALA A 1 85 ? 4.217 -5.153 -19.801 1.00 89.94 85 ALA A C 1
ATOM 664 O O . ALA A 1 85 ? 4.412 -5.643 -20.914 1.00 89.94 85 ALA A O 1
ATOM 665 N N . ILE A 1 86 ? 4.524 -3.888 -19.504 1.00 87.75 86 ILE A N 1
ATOM 666 C CA . ILE A 1 86 ? 5.216 -2.961 -20.412 1.00 87.75 86 ILE A CA 1
ATOM 667 C C . ILE A 1 86 ? 6.701 -3.341 -20.520 1.00 87.75 86 ILE A C 1
ATOM 669 O O . ILE A 1 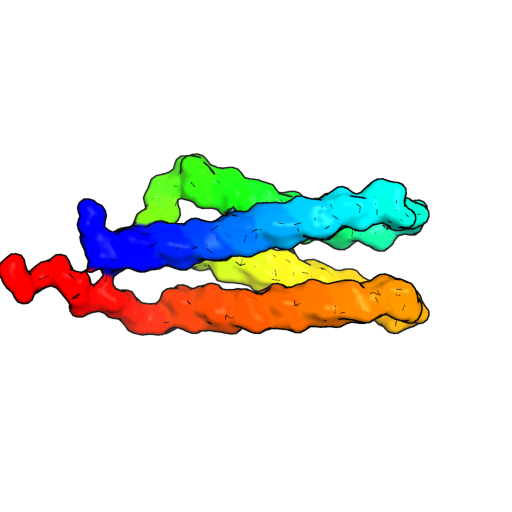86 ? 7.228 -3.428 -21.628 1.00 87.75 86 ILE A O 1
ATOM 673 N N . GLU A 1 87 ? 7.338 -3.654 -19.393 1.00 82.75 87 GLU A N 1
ATOM 674 C CA . GLU A 1 87 ? 8.789 -3.868 -19.264 1.00 82.75 87 GLU A CA 1
ATOM 675 C C . GLU A 1 87 ? 9.197 -5.346 -19.353 1.00 82.75 87 GLU A C 1
ATOM 677 O O . GLU A 1 87 ? 10.354 -5.707 -19.191 1.00 82.75 87 GLU A O 1
ATOM 682 N N . PHE A 1 88 ? 8.269 -6.245 -19.696 1.00 80.38 88 PHE A N 1
ATOM 683 C CA . PHE A 1 88 ? 8.487 -7.701 -19.683 1.00 80.38 88 PHE A CA 1
ATOM 684 C C . PHE A 1 88 ? 9.702 -8.204 -20.492 1.00 80.38 88 PHE A C 1
ATOM 686 O O . PHE A 1 88 ? 10.200 -9.316 -20.253 1.00 80.38 88 PHE A O 1
ATOM 693 N N . ASN A 1 89 ? 10.118 -7.436 -21.503 1.00 79.19 89 ASN A N 1
ATOM 694 C CA . ASN A 1 89 ? 11.243 -7.764 -22.376 1.00 79.19 89 ASN A CA 1
ATOM 695 C C . ASN A 1 89 ? 12.596 -7.309 -21.818 1.00 79.19 89 ASN A C 1
ATOM 697 O O . ASN A 1 89 ? 13.614 -7.818 -22.296 1.00 79.19 89 ASN A O 1
ATOM 701 N N . ASP A 1 90 ? 12.609 -6.418 -20.826 1.00 76.94 90 ASP A N 1
ATOM 702 C CA . ASP A 1 90 ? 13.816 -6.097 -20.081 1.00 76.94 90 ASP A CA 1
ATOM 703 C C . ASP A 1 90 ? 14.110 -7.230 -19.093 1.00 76.94 90 ASP A C 1
ATOM 705 O O . ASP A 1 90 ? 13.254 -7.670 -18.325 1.00 76.94 90 ASP A O 1
ATOM 709 N N . LYS A 1 91 ? 15.308 -7.805 -19.181 1.00 72.81 91 LYS A N 1
ATOM 710 C CA . LYS A 1 91 ? 15.687 -8.945 -18.340 1.00 72.81 91 LYS A CA 1
ATOM 711 C C . LYS A 1 91 ? 16.264 -8.509 -17.004 1.00 72.81 91 LYS A C 1
ATOM 713 O O . LYS A 1 91 ? 16.232 -9.333 -16.089 1.00 72.81 91 LYS A O 1
ATOM 718 N N . GLU A 1 92 ? 16.817 -7.301 -16.921 1.00 70.19 92 GLU A N 1
ATOM 719 C CA . GLU A 1 92 ? 17.416 -6.790 -15.689 1.00 70.19 92 GLU A CA 1
ATOM 720 C C . GLU A 1 92 ? 16.303 -6.389 -14.708 1.00 70.19 92 GLU A C 1
ATOM 722 O O . GLU A 1 92 ? 16.300 -6.879 -13.579 1.00 70.19 92 GLU A O 1
ATOM 727 N N . ASP A 1 93 ? 15.257 -5.712 -15.188 1.00 71.88 93 ASP A N 1
ATOM 728 C CA . ASP A 1 93 ? 14.175 -5.184 -14.333 1.00 71.88 93 ASP A CA 1
ATOM 729 C C . ASP A 1 93 ? 13.124 -6.237 -13.949 1.00 71.88 93 ASP A C 1
ATOM 731 O O . ASP A 1 93 ? 12.482 -6.203 -12.896 1.00 71.88 93 ASP A O 1
ATOM 735 N N . ARG A 1 94 ? 12.974 -7.274 -14.776 1.00 78.12 94 ARG A N 1
ATOM 736 C CA . ARG A 1 94 ? 11.930 -8.288 -14.598 1.00 78.12 94 ARG A CA 1
ATOM 737 C C . ARG A 1 94 ? 12.047 -9.084 -13.296 1.00 78.12 94 ARG A C 1
ATOM 739 O O . ARG A 1 94 ? 11.033 -9.576 -12.792 1.00 78.12 94 ARG A O 1
ATOM 746 N N . GLY A 1 95 ? 13.259 -9.291 -12.783 1.00 80.06 95 GLY A N 1
ATOM 747 C CA . GLY A 1 95 ? 13.472 -10.039 -11.541 1.00 80.06 95 GLY A CA 1
ATOM 748 C C . GLY A 1 95 ? 12.881 -9.318 -10.331 1.00 80.06 95 GLY A C 1
ATOM 749 O O . GLY A 1 95 ? 12.103 -9.908 -9.570 1.00 80.06 95 GLY A O 1
ATOM 750 N N . ASP A 1 96 ? 13.208 -8.037 -10.207 1.00 81.06 96 ASP A N 1
ATOM 751 C CA . ASP A 1 96 ? 12.789 -7.186 -9.098 1.00 81.06 96 ASP A CA 1
ATOM 752 C C . ASP A 1 96 ? 11.282 -6.922 -9.160 1.00 81.06 96 ASP A C 1
ATOM 754 O O . ASP A 1 96 ? 10.573 -7.096 -8.161 1.00 81.06 96 ASP A O 1
ATOM 758 N N . ASP A 1 97 ? 10.753 -6.682 -10.357 1.00 86.94 97 ASP A N 1
ATOM 759 C CA . ASP A 1 97 ? 9.330 -6.460 -10.589 1.00 86.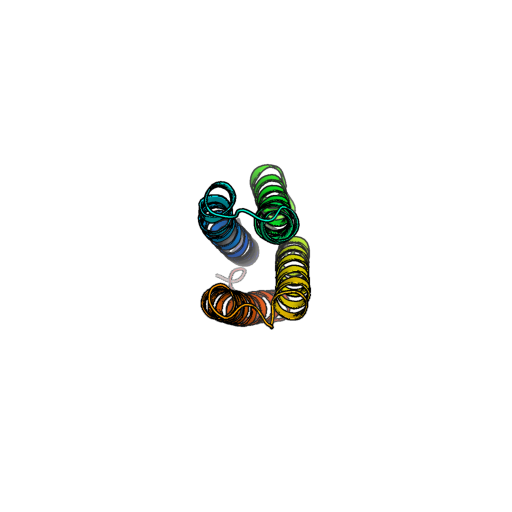94 97 ASP A CA 1
ATOM 760 C C . ASP A 1 97 ? 8.454 -7.655 -10.234 1.00 86.94 97 ASP A C 1
ATOM 762 O O . ASP A 1 97 ? 7.384 -7.504 -9.628 1.00 86.94 97 ASP A O 1
ATOM 766 N N . ILE A 1 98 ? 8.911 -8.865 -10.562 1.00 90.81 98 ILE A N 1
ATOM 767 C CA . ILE A 1 98 ? 8.236 -10.099 -10.157 1.00 90.81 98 ILE A CA 1
ATOM 768 C C . ILE A 1 98 ? 8.296 -10.252 -8.634 1.00 90.81 98 ILE A C 1
ATOM 770 O O . ILE A 1 98 ? 7.279 -10.582 -8.016 1.00 90.81 98 ILE A O 1
ATOM 774 N N . GLY A 1 99 ? 9.454 -10.001 -8.018 1.00 91.50 99 GLY A N 1
ATOM 775 C CA . GLY A 1 99 ? 9.632 -10.084 -6.568 1.00 91.50 99 GLY A CA 1
ATOM 776 C C . GLY A 1 99 ? 8.693 -9.144 -5.809 1.00 91.50 99 GLY A C 1
ATOM 777 O O . GLY A 1 99 ? 7.954 -9.579 -4.917 1.00 91.50 99 GLY A O 1
ATOM 778 N N . ILE A 1 100 ? 8.656 -7.873 -6.215 1.00 91.94 100 ILE A N 1
ATOM 779 C CA . ILE A 1 100 ? 7.765 -6.848 -5.659 1.00 91.94 100 ILE A CA 1
ATOM 780 C C . ILE A 1 100 ? 6.302 -7.227 -5.904 1.00 91.94 100 ILE A C 1
ATOM 782 O O . ILE A 1 100 ? 5.492 -7.172 -4.976 1.00 91.94 100 ILE A O 1
ATOM 786 N N . SER A 1 101 ? 5.956 -7.695 -7.106 1.00 94.88 101 SER A N 1
ATOM 787 C CA . SER A 1 101 ? 4.593 -8.132 -7.434 1.00 94.88 101 SER A CA 1
ATOM 788 C C . SER A 1 101 ? 4.121 -9.283 -6.543 1.00 94.88 101 SER A C 1
ATOM 790 O O . SER A 1 101 ? 3.00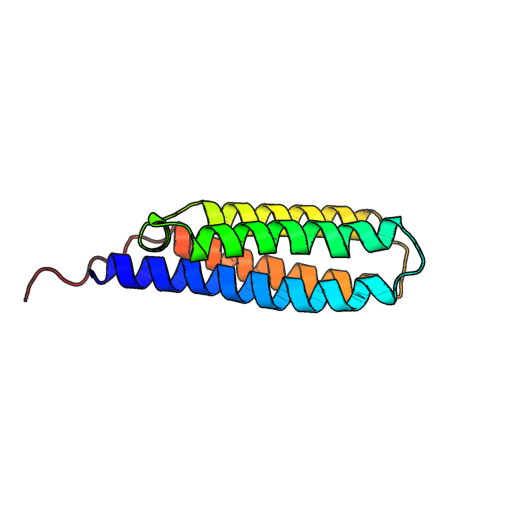0 -9.245 -6.033 1.00 94.88 101 SER A O 1
ATOM 792 N N . ILE A 1 102 ? 4.965 -10.290 -6.296 1.00 95.75 102 ILE A N 1
ATOM 793 C CA . ILE A 1 102 ? 4.647 -11.406 -5.392 1.00 95.75 102 ILE A CA 1
ATOM 794 C C . ILE A 1 102 ? 4.434 -10.889 -3.967 1.00 95.75 102 ILE A C 1
ATOM 796 O O . ILE A 1 102 ? 3.440 -11.242 -3.325 1.00 95.75 102 ILE A O 1
ATOM 800 N N . LEU A 1 103 ? 5.330 -10.029 -3.477 1.00 95.94 103 LEU A N 1
ATOM 801 C CA . LEU A 1 103 ? 5.225 -9.443 -2.142 1.00 95.94 103 LEU A CA 1
ATOM 802 C C . LEU A 1 103 ? 3.915 -8.655 -1.979 1.00 95.94 103 LEU A C 1
ATOM 804 O O . LEU A 1 103 ? 3.187 -8.848 -1.001 1.00 95.94 103 LEU A O 1
ATOM 808 N N . MET A 1 104 ? 3.584 -7.808 -2.955 1.00 96.25 104 MET A N 1
ATOM 809 C CA . MET A 1 104 ? 2.347 -7.028 -2.974 1.00 96.25 104 MET A CA 1
ATOM 810 C C . MET A 1 104 ? 1.107 -7.919 -3.057 1.00 96.25 104 MET A C 1
ATOM 812 O O . MET A 1 104 ? 0.139 -7.660 -2.343 1.00 96.25 104 MET A O 1
ATOM 816 N N . ALA A 1 105 ? 1.132 -8.983 -3.863 1.00 97.50 105 ALA A N 1
ATOM 817 C CA . ALA A 1 105 ? 0.024 -9.927 -3.986 1.00 97.50 105 ALA A CA 1
ATOM 818 C C . ALA A 1 105 ? -0.257 -10.648 -2.659 1.00 97.50 105 ALA A C 1
ATOM 820 O O . ALA A 1 105 ? -1.399 -10.678 -2.193 1.00 97.50 105 ALA A O 1
ATOM 821 N N . VAL A 1 106 ? 0.784 -11.184 -2.013 1.00 97.38 106 VAL A N 1
ATOM 822 C CA . VAL A 1 106 ? 0.660 -11.856 -0.710 1.00 97.38 106 VAL A CA 1
ATOM 823 C C . VAL A 1 106 ? 0.130 -10.885 0.340 1.00 97.38 106 VAL A C 1
ATOM 825 O O . VAL A 1 106 ? -0.805 -11.211 1.076 1.00 97.38 106 VAL A O 1
ATOM 828 N N . PHE A 1 107 ? 0.674 -9.668 0.392 1.00 96.75 107 PHE A N 1
ATOM 829 C CA . PHE A 1 107 ? 0.219 -8.669 1.349 1.00 96.75 107 PHE A CA 1
ATOM 830 C C . PHE A 1 107 ? -1.231 -8.239 1.086 1.00 96.75 107 PHE A C 1
ATOM 832 O O . PHE A 1 107 ? -2.027 -8.154 2.022 1.00 96.75 107 PHE A O 1
ATOM 839 N N . LEU A 1 108 ? -1.624 -8.055 -0.178 1.00 96.81 108 LEU A N 1
ATOM 840 C CA . LEU A 1 108 ? -2.997 -7.731 -0.566 1.00 96.81 108 LEU A CA 1
ATOM 841 C C . LEU A 1 108 ? -3.986 -8.818 -0.126 1.00 96.81 108 LEU A C 1
ATOM 843 O O . LEU A 1 108 ? -5.053 -8.482 0.387 1.00 96.81 108 LEU A O 1
ATOM 847 N N . ILE A 1 109 ? -3.628 -10.101 -0.250 1.00 96.88 109 ILE A N 1
ATOM 848 C CA . ILE A 1 109 ? -4.444 -11.221 0.250 1.00 96.88 109 ILE A CA 1
ATOM 849 C C . ILE A 1 109 ? -4.654 -11.105 1.763 1.00 96.88 109 ILE A C 1
ATOM 851 O O . ILE A 1 109 ? -5.782 -11.235 2.241 1.00 96.88 109 ILE A O 1
ATOM 855 N N . VAL A 1 110 ? -3.596 -10.812 2.526 1.00 94.62 110 VAL A N 1
ATOM 856 C CA . VAL A 1 110 ? -3.682 -10.640 3.986 1.00 94.62 110 VAL A CA 1
ATOM 857 C C . VAL A 1 110 ? -4.575 -9.451 4.354 1.00 94.62 1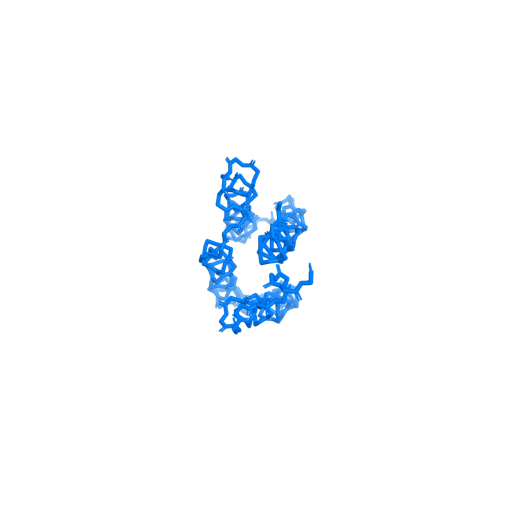10 VAL A C 1
ATOM 859 O O . VAL A 1 110 ? -5.426 -9.564 5.241 1.00 94.62 110 VAL A O 1
ATOM 862 N N . VAL A 1 111 ? -4.432 -8.321 3.656 1.00 93.50 111 VAL A N 1
ATOM 863 C CA . VAL A 1 111 ? -5.258 -7.123 3.870 1.00 93.50 111 VAL A CA 1
ATOM 864 C C . VAL A 1 111 ? -6.720 -7.391 3.519 1.00 93.50 111 VAL A C 1
ATOM 866 O O . VAL A 1 111 ? -7.608 -7.035 4.296 1.00 93.50 111 VAL A O 1
ATOM 869 N N . ALA A 1 112 ? -6.983 -8.059 2.396 1.00 95.06 112 ALA A N 1
ATOM 870 C CA . ALA A 1 112 ? -8.326 -8.452 1.987 1.00 95.06 112 ALA A CA 1
ATOM 871 C C . ALA A 1 112 ? -8.956 -9.392 3.019 1.00 95.06 112 ALA A C 1
ATOM 873 O O . ALA A 1 112 ? -10.066 -9.141 3.485 1.00 95.06 112 ALA A O 1
ATOM 874 N N . TRP A 1 113 ? -8.233 -10.424 3.459 1.00 92.94 113 TRP A N 1
ATOM 875 C CA . TRP A 1 113 ? -8.706 -11.335 4.499 1.00 92.94 113 TRP A CA 1
ATOM 876 C C . TRP A 1 113 ? -9.035 -10.594 5.799 1.00 92.94 113 TRP A C 1
ATOM 878 O O . TRP A 1 113 ? -10.112 -10.784 6.368 1.00 92.94 113 TRP A O 1
ATOM 888 N N . SER A 1 114 ? -8.164 -9.685 6.240 1.00 88.19 114 SER A N 1
ATOM 889 C CA . SER A 1 114 ? -8.435 -8.834 7.400 1.00 88.19 114 SER A CA 1
ATOM 890 C C . SER A 1 114 ? -9.678 -7.956 7.207 1.00 88.19 114 SER A C 1
ATOM 892 O O . SER A 1 114 ? -10.484 -7.794 8.128 1.00 88.19 114 SER A O 1
ATOM 894 N N . TYR A 1 115 ? -9.892 -7.426 6.001 1.00 90.06 115 TYR A N 1
ATOM 895 C CA . TYR A 1 115 ? -11.050 -6.596 5.694 1.00 90.06 115 TYR A CA 1
ATOM 896 C C . TYR A 1 115 ? -12.356 -7.387 5.547 1.00 90.06 115 TYR A C 1
ATOM 898 O O . TYR A 1 115 ? -13.400 -6.842 5.895 1.00 90.06 115 TYR A O 1
ATOM 906 N N . PHE A 1 116 ? -12.338 -8.650 5.122 1.00 91.94 116 PHE A N 1
ATOM 907 C CA . PHE A 1 116 ? -13.559 -9.444 4.920 1.00 91.94 116 PHE A CA 1
ATOM 908 C C . PHE A 1 116 ? -13.888 -10.407 6.065 1.00 91.94 116 PHE A C 1
ATOM 910 O O . PHE A 1 116 ? -15.032 -10.845 6.178 1.00 91.94 116 PHE A O 1
ATOM 917 N N . ARG A 1 117 ? -12.939 -10.715 6.959 1.00 85.19 117 ARG A N 1
ATOM 918 C CA . ARG A 1 117 ? -13.211 -11.597 8.107 1.00 85.19 117 ARG A CA 1
ATOM 919 C C . ARG A 1 117 ? -14.251 -10.994 9.066 1.00 85.19 117 ARG A C 1
ATOM 921 O O . ARG A 1 117 ? -14.301 -9.773 9.228 1.00 85.19 117 ARG A O 1
ATOM 928 N N . PRO A 1 118 ? -15.052 -11.796 9.776 1.00 78.31 118 PRO A N 1
ATOM 929 C CA . PRO A 1 118 ? -15.956 -11.275 10.796 1.00 78.31 118 PRO A CA 1
ATOM 930 C C . PRO A 1 118 ? -15.213 -10.384 11.812 1.00 78.31 118 PRO A C 1
ATOM 932 O O . PRO A 1 118 ? -14.055 -10.669 12.136 1.00 78.31 118 PRO A O 1
ATOM 935 N N . PRO A 1 119 ? -15.823 -9.285 12.297 1.00 68.94 119 PRO A N 1
ATOM 936 C CA . PRO A 1 119 ? -15.225 -8.485 13.360 1.00 68.94 119 PRO A CA 1
ATOM 937 C C . PRO A 1 119 ? -14.930 -9.373 14.571 1.00 68.94 119 PRO A C 1
ATOM 939 O O . PRO A 1 119 ? -15.768 -10.180 14.963 1.00 68.94 119 PRO A O 1
ATOM 942 N N . THR A 1 120 ? -13.765 -9.209 15.194 1.00 65.25 120 THR A N 1
ATOM 943 C CA . THR A 1 120 ? -13.485 -9.822 16.496 1.00 65.25 120 THR A CA 1
ATOM 944 C C . THR A 1 120 ? -14.376 -9.171 17.552 1.00 65.25 120 THR A C 1
ATOM 946 O O . THR A 1 120 ? -14.037 -8.125 18.108 1.00 65.25 120 THR A O 1
ATOM 949 N N . THR A 1 121 ? -15.544 -9.765 17.786 1.00 59.19 121 THR A N 1
ATOM 950 C CA . THR A 1 121 ? -16.478 -9.414 18.857 1.00 59.19 121 THR A CA 1
ATOM 951 C C . THR A 1 121 ? -16.072 -10.138 20.135 1.00 59.19 121 THR A C 1
ATOM 953 O O . THR A 1 121 ? -16.688 -11.123 20.529 1.00 59.19 121 THR A O 1
ATOM 956 N N . THR A 1 122 ? -15.015 -9.675 20.790 1.00 57.25 122 THR A N 1
ATOM 957 C CA . THR A 1 122 ? -14.656 -10.159 22.128 1.00 57.25 122 THR A CA 1
ATOM 958 C C . THR A 1 122 ? -14.262 -8.969 22.988 1.00 57.25 122 THR A C 1
ATOM 960 O O . THR A 1 122 ? -13.199 -8.387 22.815 1.00 57.25 122 THR A O 1
ATOM 963 N N . GLY A 1 123 ? -15.160 -8.555 23.885 1.00 52.50 123 GLY A N 1
ATOM 964 C CA . GLY A 1 123 ? -14.885 -7.489 24.851 1.00 52.50 123 GLY A CA 1
ATOM 965 C C . GLY A 1 123 ? -16.072 -6.588 25.185 1.00 52.50 123 GLY A C 1
ATOM 966 O O . GLY A 1 123 ? -15.923 -5.373 25.152 1.00 52.50 123 GLY A O 1
ATOM 967 N N . ALA A 1 124 ? -17.237 -7.169 25.475 1.00 45.66 124 ALA A N 1
ATOM 968 C CA . ALA A 1 124 ? -18.295 -6.521 26.255 1.00 45.66 124 ALA A CA 1
ATOM 969 C C . ALA A 1 124 ? -19.144 -7.602 26.945 1.00 45.66 124 ALA A C 1
ATOM 971 O O . ALA A 1 124 ? -20.307 -7.791 26.611 1.00 45.66 124 ALA A O 1
ATOM 972 N N . ALA A 1 125 ? -18.505 -8.371 27.829 1.00 43.59 125 ALA A N 1
ATOM 973 C CA . ALA A 1 125 ? -19.142 -9.141 28.900 1.00 43.59 125 ALA A CA 1
ATOM 974 C C . ALA A 1 125 ? -18.040 -9.763 29.772 1.00 43.59 125 ALA A C 1
ATOM 976 O O . ALA A 1 125 ? -17.725 -10.938 29.615 1.00 43.59 125 ALA A O 1
ATOM 977 N N . MET A 1 126 ? -17.409 -8.950 30.621 1.00 37.97 126 MET A N 1
ATOM 978 C CA . MET A 1 126 ? -16.956 -9.326 31.965 1.00 37.97 126 MET A CA 1
ATOM 979 C C . MET A 1 126 ? -17.005 -8.069 32.823 1.00 37.97 126 MET A C 1
ATOM 981 O O . MET A 1 126 ? -16.462 -7.043 32.353 1.00 37.97 126 MET A O 1
#